Protein AF-A0A8T2WCL0-F1 (afdb_monomer_lite)

Structure (mmCIF, N/CA/C/O backbone):
data_AF-A0A8T2WCL0-F1
#
_entry.id   AF-A0A8T2WCL0-F1
#
loop_
_atom_site.group_PDB
_atom_site.id
_atom_site.type_symbol
_atom_site.label_atom_id
_atom_site.label_alt_id
_atom_site.label_comp_id
_atom_site.label_asym_id
_atom_site.label_entity_id
_atom_site.label_seq_id
_atom_site.pdbx_PDB_ins_code
_atom_site.Cartn_x
_atom_site.Cartn_y
_atom_site.Cartn_z
_atom_site.occupancy
_atom_site.B_iso_or_equiv
_atom_site.auth_seq_id
_atom_site.auth_comp_id
_atom_site.auth_asym_id
_atom_site.auth_atom_id
_atom_site.pdbx_PDB_model_num
ATOM 1 N N . MET A 1 1 ? 7.302 19.670 29.973 1.00 33.38 1 MET A N 1
ATOM 2 C CA . MET A 1 1 ? 6.422 18.703 30.661 1.00 33.38 1 MET A CA 1
ATOM 3 C C . MET A 1 1 ? 5.427 18.195 29.628 1.00 33.38 1 MET A C 1
ATOM 5 O O . MET A 1 1 ? 4.368 18.784 29.473 1.00 33.38 1 MET A O 1
ATOM 9 N N . GLY A 1 2 ? 5.835 17.220 28.811 1.00 39.19 2 GLY A N 1
ATOM 10 C CA . GLY A 1 2 ? 4.942 16.594 27.835 1.00 39.19 2 GLY A CA 1
ATOM 11 C C . GLY A 1 2 ? 4.125 15.541 28.565 1.00 39.19 2 GLY A C 1
ATOM 12 O O . GLY A 1 2 ? 4.715 14.701 29.234 1.00 39.19 2 GLY A O 1
ATOM 13 N N . SER A 1 3 ? 2.797 15.638 28.524 1.00 40.97 3 SER A N 1
ATOM 14 C CA . SER A 1 3 ? 1.954 14.546 29.009 1.00 40.97 3 SER A CA 1
ATOM 15 C C . SER A 1 3 ? 2.227 13.329 28.139 1.00 40.97 3 SER A C 1
ATOM 17 O O . SER A 1 3 ? 2.035 13.407 26.926 1.00 40.97 3 SER A O 1
ATOM 19 N N . ASP A 1 4 ? 2.662 12.230 28.753 1.00 45.94 4 ASP A N 1
ATOM 20 C CA . ASP A 1 4 ? 2.577 10.904 28.153 1.00 45.94 4 ASP A CA 1
ATOM 21 C C . ASP A 1 4 ? 1.100 10.644 27.856 1.00 45.94 4 ASP A C 1
ATOM 23 O O . ASP A 1 4 ? 0.300 10.317 28.735 1.00 45.94 4 ASP A O 1
ATOM 27 N N . GLN A 1 5 ? 0.707 10.911 26.614 1.00 52.97 5 GLN A N 1
ATOM 28 C CA . GLN A 1 5 ? -0.648 10.695 26.155 1.00 52.97 5 GLN A CA 1
ATOM 29 C C . GLN A 1 5 ? -0.823 9.181 26.046 1.00 52.97 5 GLN A C 1
ATOM 31 O O . GLN A 1 5 ? -0.322 8.549 25.116 1.00 52.97 5 GLN A O 1
ATOM 36 N N . LEU A 1 6 ? -1.465 8.598 27.061 1.00 54.88 6 LEU A N 1
ATOM 37 C CA . LEU A 1 6 ? -1.800 7.181 27.090 1.00 54.88 6 LEU A CA 1
ATOM 38 C C . LEU A 1 6 ? -2.497 6.827 25.762 1.00 54.88 6 LEU A C 1
ATOM 40 O O . LEU A 1 6 ? -3.414 7.558 25.366 1.00 54.88 6 LEU A O 1
ATOM 44 N N . PRO A 1 7 ? -2.072 5.769 25.047 1.00 62.31 7 PRO A N 1
ATOM 45 C CA . PRO A 1 7 ? -2.669 5.429 23.764 1.00 62.31 7 PRO A CA 1
ATOM 46 C C . PRO A 1 7 ? -4.174 5.228 23.943 1.00 62.31 7 PRO A C 1
ATOM 48 O O . PRO A 1 7 ? -4.612 4.443 24.784 1.00 62.31 7 PRO A O 1
ATOM 51 N N . LYS A 1 8 ? -4.967 5.970 23.165 1.00 72.88 8 LYS A N 1
ATOM 52 C CA . LYS A 1 8 ? -6.417 5.792 23.117 1.00 72.88 8 LYS A CA 1
ATOM 53 C C . LYS A 1 8 ? -6.684 4.410 22.519 1.00 72.88 8 LYS A C 1
ATOM 55 O O . LYS A 1 8 ? -6.379 4.178 21.350 1.00 72.88 8 LYS A O 1
ATOM 60 N N . ILE A 1 9 ? -7.178 3.494 23.349 1.00 76.38 9 ILE A N 1
ATOM 61 C CA . ILE A 1 9 ? -7.597 2.158 22.923 1.00 76.38 9 ILE A CA 1
ATOM 62 C C . ILE A 1 9 ? -9.074 2.237 22.584 1.00 76.38 9 ILE A C 1
ATOM 64 O O . ILE A 1 9 ? -9.901 2.557 23.437 1.00 76.38 9 ILE A O 1
ATOM 68 N N . SER A 1 10 ? -9.371 1.939 21.332 1.00 83.38 10 SER A N 1
ATOM 69 C CA . SER A 1 10 ? -10.708 1.979 20.766 1.00 83.38 10 SER A CA 1
ATOM 70 C C . SER A 1 10 ? -11.232 0.559 20.586 1.00 83.38 10 SER A C 1
ATOM 72 O O . SER A 1 10 ? -10.470 -0.344 20.229 1.00 83.38 10 SER A O 1
ATOM 74 N N . ARG A 1 11 ? -12.525 0.350 20.852 1.00 84.56 11 ARG A N 1
ATOM 75 C CA . ARG A 1 11 ? -13.191 -0.958 20.745 1.00 84.56 11 ARG A CA 1
ATOM 76 C C . ARG A 1 11 ? -14.152 -0.947 19.565 1.00 84.56 11 ARG A C 1
ATOM 78 O O . ARG A 1 11 ? -14.918 -0.002 19.406 1.00 84.56 11 ARG A O 1
ATOM 85 N N . PHE A 1 12 ? -14.166 -2.024 18.792 1.00 85.38 12 PHE A N 1
ATOM 86 C CA . PHE A 1 12 ? -15.141 -2.239 17.729 1.00 85.38 12 PHE A CA 1
ATOM 87 C C . PHE A 1 12 ? -15.701 -3.659 17.780 1.00 85.38 12 PHE A C 1
ATOM 89 O O . PHE A 1 12 ? -15.068 -4.565 18.312 1.00 85.38 12 PHE A O 1
ATOM 96 N N . SER A 1 13 ? -16.893 -3.848 17.222 1.00 85.19 13 SER A N 1
ATOM 97 C CA . SER A 1 13 ? -17.513 -5.166 17.077 1.00 85.19 13 SER A CA 1
ATOM 98 C C . SER A 1 13 ? -17.529 -5.564 15.608 1.00 85.19 13 SER A C 1
ATOM 100 O O . SER A 1 13 ? -17.719 -4.716 14.733 1.00 85.19 13 SER A O 1
ATOM 102 N N . CYS A 1 14 ? -17.324 -6.847 15.340 1.00 80.31 14 CYS A N 1
ATOM 103 C CA . CYS A 1 14 ? -17.384 -7.413 14.004 1.00 80.31 14 CYS A CA 1
ATOM 104 C C . CYS A 1 14 ? -18.281 -8.650 14.031 1.00 80.31 14 CYS A C 1
ATOM 106 O O . CYS A 1 14 ? -18.093 -9.531 14.867 1.00 80.31 14 CYS A O 1
ATOM 108 N N . ASP A 1 15 ? -19.242 -8.723 13.115 1.00 86.12 15 ASP A N 1
ATOM 109 C CA . ASP A 1 15 ? -20.098 -9.897 12.977 1.00 86.12 15 ASP A CA 1
ATOM 110 C C . ASP A 1 15 ? -19.493 -10.860 11.957 1.00 86.12 15 ASP A C 1
ATOM 112 O O . ASP A 1 15 ? -19.449 -10.583 10.755 1.00 86.12 15 ASP A O 1
ATOM 116 N N . TYR A 1 16 ? -19.044 -12.017 12.436 1.00 80.00 16 TYR A N 1
ATOM 117 C CA . TYR A 1 16 ? -18.516 -13.090 11.608 1.00 80.00 16 TYR A CA 1
ATOM 118 C C . TYR A 1 16 ? -19.411 -14.323 11.730 1.00 80.00 16 TYR A C 1
ATOM 120 O O . TYR A 1 16 ? -19.498 -14.961 12.775 1.00 80.00 16 TYR A O 1
ATOM 128 N N . HIS A 1 17 ? -20.125 -14.648 10.648 1.00 85.12 17 HIS A N 1
ATOM 129 C CA . HIS A 1 17 ? -21.023 -15.812 10.571 1.00 85.12 17 HIS A CA 1
ATOM 130 C C . HIS A 1 17 ? -22.066 -15.885 11.711 1.00 85.12 17 HIS A C 1
ATOM 132 O O . HIS A 1 17 ? -22.397 -16.964 12.196 1.00 85.12 17 HIS A O 1
ATOM 138 N N . GLY A 1 18 ? -22.604 -14.735 12.131 1.00 85.38 18 GLY A N 1
ATOM 139 C CA . GLY A 1 18 ? -23.605 -14.657 13.204 1.00 85.38 18 GLY A CA 1
ATOM 140 C C . GLY A 1 18 ? -23.025 -14.697 14.621 1.00 85.38 18 GLY A C 1
ATOM 141 O O . GLY A 1 18 ? -23.792 -14.691 15.581 1.00 85.38 18 GLY A O 1
ATOM 142 N N . VAL A 1 19 ? -21.697 -14.716 14.759 1.00 87.00 19 VAL A N 1
ATOM 143 C CA . VAL A 1 19 ? -20.991 -14.505 16.024 1.00 87.00 19 VAL A CA 1
ATOM 144 C C . VAL A 1 19 ? -20.436 -13.085 16.031 1.00 87.00 19 VAL A C 1
ATOM 146 O O . VAL A 1 19 ? -19.682 -12.709 15.134 1.00 87.00 19 VAL A O 1
ATOM 149 N N . THR A 1 20 ? -20.814 -12.298 17.035 1.00 86.94 20 THR A N 1
ATOM 150 C CA . THR A 1 20 ? -20.239 -10.969 17.259 1.00 86.94 20 THR A CA 1
ATOM 151 C C . THR A 1 20 ? -18.944 -11.121 18.049 1.00 86.94 20 THR A C 1
ATOM 153 O O . THR A 1 20 ? -18.966 -11.541 19.206 1.00 86.94 20 THR A O 1
ATOM 156 N N . GLU A 1 21 ? -17.819 -10.770 17.434 1.00 84.31 21 GLU A N 1
ATOM 157 C CA . GLU A 1 21 ? -16.516 -10.696 18.092 1.00 84.31 21 GLU A CA 1
ATOM 158 C C . GLU A 1 21 ? -16.152 -9.240 18.402 1.00 84.31 21 GLU A C 1
ATOM 160 O O . GLU A 1 21 ? -16.503 -8.318 17.660 1.00 84.31 21 GLU A O 1
ATOM 165 N N . GLU A 1 22 ? -15.443 -9.021 19.511 1.00 83.81 22 GLU A N 1
ATOM 166 C CA . GLU A 1 22 ? -14.905 -7.708 19.868 1.00 83.81 22 GLU A CA 1
ATOM 167 C C . GLU A 1 22 ? -13.434 -7.604 19.454 1.00 83.81 22 GLU A C 1
ATOM 169 O O . GLU A 1 22 ? -12.620 -8.478 19.748 1.00 83.81 22 GLU A O 1
ATOM 174 N N . GLY A 1 23 ? -13.091 -6.505 18.790 1.00 83.12 23 GLY A N 1
ATOM 175 C CA . GLY A 1 23 ? -11.731 -6.140 18.426 1.00 83.12 23 GLY A CA 1
ATOM 176 C C . GLY A 1 23 ? -11.315 -4.822 19.069 1.00 83.12 23 GLY A C 1
ATOM 177 O O . GLY A 1 23 ? -12.142 -3.977 19.424 1.00 83.12 23 GLY A O 1
ATOM 178 N N . PHE A 1 24 ? -10.004 -4.627 19.184 1.00 85.12 24 PHE A N 1
ATOM 179 C CA . PHE A 1 24 ? -9.411 -3.409 19.729 1.00 85.12 24 PHE A CA 1
ATOM 180 C C . PHE A 1 24 ? -8.379 -2.846 18.759 1.00 85.12 24 PHE A C 1
ATOM 182 O O . PHE A 1 24 ? -7.655 -3.600 18.107 1.00 85.12 24 PHE A O 1
ATOM 189 N N . PHE A 1 25 ? -8.283 -1.521 18.676 1.00 82.81 25 PHE A N 1
ATOM 190 C CA . PHE A 1 25 ? -7.248 -0.861 17.888 1.00 82.81 25 PHE A CA 1
ATOM 191 C C . PHE A 1 25 ? -6.658 0.348 18.611 1.00 82.81 25 PHE A C 1
ATOM 193 O O . PHE A 1 25 ? -7.256 0.931 19.516 1.00 82.81 25 PHE A O 1
ATOM 200 N N . SER A 1 26 ? -5.455 0.720 18.185 1.00 81.75 26 SER A N 1
ATOM 201 C CA . SER A 1 26 ? -4.800 1.969 18.555 1.00 81.75 26 SER A CA 1
ATOM 202 C C . SER A 1 26 ? -4.085 2.533 17.331 1.00 81.75 26 SER A C 1
ATOM 204 O O . SER A 1 26 ? -3.627 1.785 16.46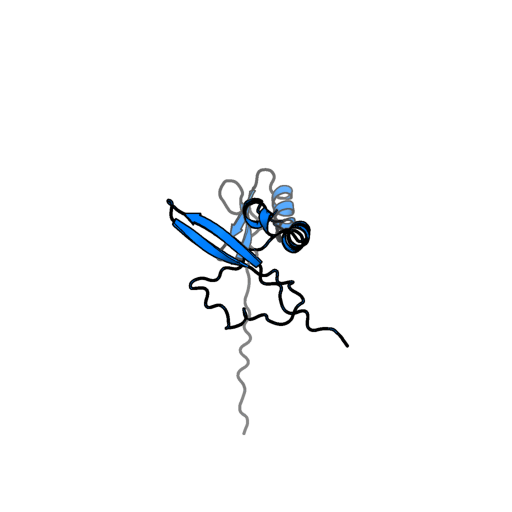2 1.00 81.75 26 SER A O 1
ATOM 206 N N . ILE A 1 27 ? -4.019 3.859 17.239 1.00 79.62 27 ILE A N 1
ATOM 207 C CA . ILE A 1 27 ? -3.330 4.549 16.149 1.00 79.62 27 ILE A CA 1
ATOM 208 C C . ILE A 1 27 ? -1.914 4.865 16.617 1.00 79.62 27 ILE A C 1
ATOM 210 O O . ILE A 1 27 ? -1.721 5.566 17.609 1.00 79.62 27 ILE A O 1
ATOM 214 N N . VAL A 1 28 ? -0.925 4.348 15.890 1.00 74.38 28 VAL A N 1
ATOM 215 C CA . VAL A 1 28 ? 0.496 4.542 16.188 1.00 74.38 28 VAL A CA 1
ATOM 216 C C . VAL A 1 28 ? 1.131 5.383 15.088 1.00 74.38 28 VAL A C 1
ATOM 218 O O . VAL A 1 28 ? 1.103 5.003 13.918 1.00 74.38 28 VAL A O 1
ATOM 221 N N . TYR A 1 29 ? 1.741 6.508 15.462 1.00 68.38 29 TYR A N 1
ATOM 222 C CA . TYR A 1 29 ? 2.496 7.346 14.533 1.00 68.38 29 TYR A CA 1
ATOM 223 C C . TYR A 1 29 ? 3.971 6.909 14.488 1.00 68.38 29 TYR A C 1
ATOM 225 O O . TYR A 1 29 ? 4.562 6.662 15.540 1.00 68.38 29 TYR A O 1
ATOM 233 N N . PRO A 1 30 ? 4.599 6.850 13.298 1.00 59.91 30 PRO A N 1
ATOM 234 C CA . PRO A 1 30 ? 5.942 6.287 13.101 1.00 59.91 30 PRO A CA 1
ATOM 235 C C . PRO A 1 30 ? 7.070 7.039 13.828 1.00 59.91 30 PRO A C 1
ATOM 237 O O . PRO A 1 30 ? 8.180 6.527 13.922 1.00 59.91 30 PRO A O 1
ATOM 240 N N . TYR A 1 31 ? 6.794 8.234 14.354 1.00 57.59 31 TYR A N 1
ATOM 241 C CA . TYR A 1 31 ? 7.752 9.043 15.112 1.00 57.59 31 TYR A CA 1
ATOM 242 C C . TYR A 1 31 ? 7.670 8.838 16.634 1.00 57.59 31 TYR A C 1
ATOM 244 O O . TYR A 1 31 ? 8.439 9.453 17.369 1.00 57.59 31 TYR A O 1
ATOM 252 N N . GLY A 1 32 ? 6.752 7.995 17.118 1.00 51.62 32 GLY A N 1
ATOM 253 C CA . GLY A 1 32 ? 6.614 7.674 18.535 1.00 51.62 32 GLY A CA 1
ATOM 254 C C . GLY A 1 32 ? 7.391 6.412 18.917 1.00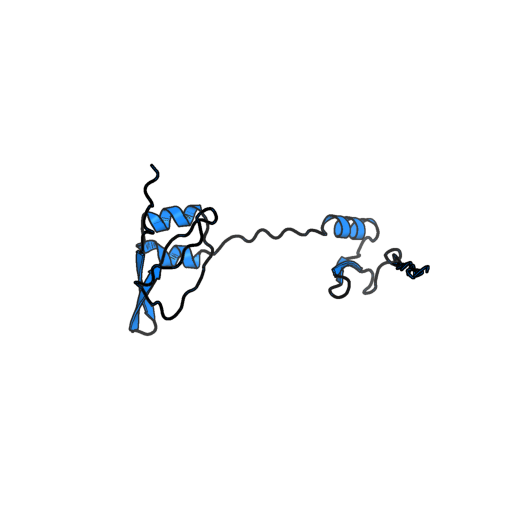 51.62 32 GLY A C 1
ATOM 255 O O . GLY A 1 32 ? 7.382 5.410 18.202 1.00 51.62 32 GLY A O 1
ATOM 256 N N . THR A 1 33 ? 8.089 6.489 20.048 1.00 45.38 33 THR A N 1
ATOM 257 C CA . THR A 1 33 ? 8.880 5.417 20.666 1.00 45.38 33 THR A CA 1
ATOM 258 C C . THR A 1 33 ? 8.113 4.099 20.738 1.00 45.38 33 THR A C 1
ATOM 260 O O . THR A 1 33 ? 6.934 4.102 21.071 1.00 45.38 33 THR A O 1
ATOM 263 N N . GLY A 1 34 ? 8.803 2.988 20.451 1.00 46.50 34 GLY A N 1
ATOM 264 C CA . GLY A 1 34 ? 8.254 1.635 20.333 1.00 46.50 34 GLY A CA 1
ATOM 265 C C . GLY A 1 34 ? 7.085 1.339 21.270 1.00 46.50 34 GLY A C 1
ATOM 266 O O . GLY A 1 34 ? 7.258 1.189 22.476 1.00 46.50 34 GLY A O 1
ATOM 267 N N . TYR A 1 35 ? 5.895 1.232 20.689 1.00 52.84 35 TYR A N 1
ATOM 268 C CA . TYR A 1 35 ? 4.694 0.897 21.433 1.00 52.84 35 TYR A CA 1
ATOM 269 C C . TYR A 1 35 ? 4.533 -0.619 21.479 1.00 52.84 35 TYR A C 1
ATOM 271 O O . TYR A 1 35 ? 4.364 -1.282 20.452 1.00 52.84 35 TYR A O 1
ATOM 279 N N . SER A 1 36 ? 4.581 -1.156 22.694 1.00 49.09 36 SER A N 1
ATOM 280 C CA . SER A 1 36 ? 3.897 -2.399 23.025 1.00 49.09 36 SER A CA 1
ATOM 281 C C . SER A 1 36 ? 2.429 -2.047 23.241 1.00 49.09 36 SER A C 1
ATOM 283 O O . SER A 1 36 ? 2.142 -1.066 23.933 1.00 49.09 36 SER A O 1
ATOM 285 N N . PHE A 1 37 ? 1.498 -2.831 22.688 1.00 52.75 37 PHE A N 1
ATOM 286 C CA . PHE A 1 37 ? 0.142 -2.841 23.241 1.00 52.75 37 PHE A CA 1
ATOM 287 C C . PHE A 1 37 ? 0.290 -3.047 24.755 1.00 52.75 37 PHE A C 1
ATOM 289 O O . PHE A 1 37 ? 1.122 -3.871 25.160 1.00 52.75 37 PHE A O 1
ATOM 296 N N . PRO A 1 38 ? -0.398 -2.265 25.603 1.00 51.78 38 PRO A N 1
ATOM 297 C CA . PRO A 1 38 ? -0.285 -2.484 27.029 1.00 51.78 38 PRO A CA 1
ATOM 298 C C . PRO A 1 38 ? -0.722 -3.926 27.305 1.00 51.78 38 PRO A C 1
ATOM 300 O O . PRO A 1 38 ? -1.773 -4.355 26.830 1.00 51.78 38 PRO A O 1
ATOM 303 N N . ASN A 1 39 ? 0.097 -4.673 28.053 1.00 51.84 39 ASN A N 1
ATOM 304 C CA . ASN A 1 39 ? -0.131 -6.084 28.408 1.00 51.84 39 ASN A CA 1
ATOM 305 C C . ASN A 1 39 ? -1.467 -6.333 29.144 1.00 51.84 39 ASN A C 1
ATOM 307 O O . ASN A 1 39 ? -1.751 -7.451 29.551 1.00 51.84 39 ASN A O 1
ATOM 311 N N . THR A 1 40 ? -2.278 -5.298 29.362 1.00 52.25 40 THR A N 1
ATOM 312 C CA . THR A 1 40 ? -3.642 -5.380 29.878 1.00 52.25 40 THR A CA 1
ATOM 313 C C . THR A 1 40 ? -4.645 -5.968 28.885 1.00 52.25 40 THR A C 1
ATOM 315 O O . THR A 1 40 ? -5.704 -6.398 29.329 1.00 52.25 40 THR A O 1
ATOM 318 N N . PHE A 1 41 ? -4.337 -6.020 27.583 1.00 59.12 41 PHE A N 1
ATOM 319 C CA . PHE A 1 41 ? -5.191 -6.659 26.576 1.00 59.12 41 PHE A CA 1
ATOM 320 C C . PHE A 1 41 ? -4.414 -7.749 25.834 1.00 59.12 41 PHE A C 1
ATOM 322 O O . PHE A 1 41 ? -3.601 -7.464 24.954 1.00 59.12 41 PHE A O 1
ATOM 329 N N . GLU A 1 42 ? -4.662 -9.010 26.187 1.00 64.38 42 GLU A N 1
ATOM 330 C CA . GLU A 1 42 ? -4.154 -10.159 25.437 1.00 64.38 42 GLU A CA 1
ATOM 331 C C . GLU A 1 42 ? -5.030 -10.391 24.198 1.00 64.38 42 GLU A C 1
ATOM 333 O O . GLU A 1 42 ? -5.992 -11.156 24.216 1.00 64.38 42 GLU A O 1
ATOM 338 N N . CYS A 1 43 ? -4.714 -9.706 23.097 1.00 70.06 43 CYS A N 1
ATOM 339 C CA . CYS A 1 43 ? -5.285 -10.057 21.800 1.00 70.06 43 CYS A CA 1
ATOM 340 C C . CYS A 1 43 ? -4.667 -11.379 21.323 1.00 70.06 43 CYS A C 1
ATOM 342 O O . CYS A 1 43 ? -3.449 -11.466 21.156 1.00 70.06 43 CYS A O 1
ATOM 344 N N . GLN A 1 44 ? -5.496 -12.385 21.023 1.00 76.25 44 GLN A N 1
ATOM 345 C CA . GLN A 1 44 ? -5.030 -13.665 20.465 1.00 76.25 44 GLN A CA 1
ATOM 346 C C . GLN A 1 44 ? -4.272 -13.477 19.138 1.00 76.25 44 GLN A C 1
ATOM 348 O O . GLN A 1 44 ? -3.394 -14.264 18.790 1.00 76.25 44 GLN A O 1
ATOM 353 N N . THR A 1 45 ? -4.615 -12.441 18.371 1.00 77.19 45 THR A N 1
ATOM 354 C CA . THR A 1 45 ? -3.961 -12.086 17.110 1.00 77.19 45 THR A CA 1
ATOM 355 C C . THR A 1 45 ? -3.796 -10.577 17.026 1.00 77.19 45 THR A C 1
ATOM 357 O O . THR A 1 45 ? -4.727 -9.824 17.294 1.00 77.19 45 THR A O 1
ATOM 360 N N . THR A 1 46 ? -2.601 -10.139 16.630 1.00 77.00 46 THR A N 1
ATOM 361 C CA . THR A 1 46 ? -2.279 -8.727 16.411 1.00 77.00 46 THR A CA 1
ATOM 362 C C . THR A 1 46 ? -1.797 -8.544 14.979 1.00 77.00 46 THR A C 1
ATOM 364 O O . THR A 1 46 ? -0.881 -9.237 14.539 1.00 77.00 46 THR A O 1
ATOM 367 N N . ILE A 1 47 ? -2.383 -7.585 14.265 1.00 80.75 47 ILE A N 1
ATOM 368 C CA . ILE A 1 47 ? -1.960 -7.187 12.918 1.00 80.75 47 ILE A CA 1
ATOM 369 C C . ILE A 1 47 ? -1.637 -5.693 12.888 1.00 80.75 47 ILE A C 1
ATOM 371 O O . ILE A 1 47 ? -2.142 -4.919 13.700 1.00 80.75 47 ILE A O 1
ATOM 375 N N . ARG A 1 48 ? -0.791 -5.273 11.944 1.00 80.69 48 ARG A N 1
ATOM 376 C CA . ARG A 1 48 ? -0.501 -3.858 11.680 1.00 80.69 48 ARG A CA 1
ATOM 377 C C . ARG A 1 48 ? -1.013 -3.507 10.294 1.00 80.69 48 ARG A C 1
ATOM 379 O O . ARG A 1 48 ? -0.550 -4.086 9.316 1.00 80.69 48 ARG A O 1
ATOM 386 N N . VAL A 1 49 ? -1.950 -2.567 10.229 1.00 83.25 49 VAL A N 1
ATOM 387 C CA . VAL A 1 49 ? -2.558 -2.120 8.973 1.00 83.25 49 VAL A CA 1
ATOM 388 C C . VAL A 1 49 ? -2.143 -0.672 8.714 1.00 83.25 49 VAL A C 1
ATOM 390 O O . VAL A 1 49 ? -2.464 0.196 9.527 1.00 83.25 49 VAL A O 1
ATOM 393 N N . PRO A 1 50 ? -1.406 -0.387 7.629 1.00 82.62 50 PRO A N 1
ATOM 394 C CA . PRO A 1 50 ? -1.138 0.986 7.227 1.00 82.62 50 PRO A CA 1
ATOM 395 C C . PRO A 1 50 ? -2.428 1.644 6.725 1.00 82.62 50 PRO A C 1
ATOM 397 O O . PRO A 1 50 ? -3.162 1.061 5.930 1.00 82.62 50 PRO A O 1
ATOM 400 N N . ILE A 1 51 ? -2.686 2.867 7.188 1.00 84.69 51 ILE A N 1
ATOM 401 C CA . ILE A 1 51 ? -3.837 3.685 6.789 1.00 84.69 51 ILE A CA 1
ATOM 402 C C . ILE A 1 51 ? -3.362 5.079 6.357 1.00 84.69 51 ILE A C 1
ATOM 404 O O . ILE A 1 51 ? -2.331 5.548 6.857 1.00 84.69 51 ILE A O 1
ATOM 408 N N . PRO A 1 52 ? -4.090 5.775 5.465 1.00 83.75 52 PRO A N 1
ATOM 409 C CA . PRO A 1 52 ? -3.794 7.166 5.137 1.00 83.75 52 PRO A CA 1
ATOM 410 C C . PRO A 1 52 ? -3.818 8.062 6.384 1.00 83.75 52 PRO A C 1
ATOM 412 O O . PRO A 1 52 ? -4.689 7.929 7.245 1.00 83.75 52 PRO A O 1
ATOM 415 N N . SER A 1 53 ? -2.898 9.027 6.472 1.00 80.44 53 SER A N 1
ATOM 416 C CA . SER A 1 53 ? -2.801 9.940 7.626 1.00 80.44 53 SER A CA 1
ATOM 417 C C . SER A 1 53 ? -4.073 10.766 7.846 1.00 80.44 53 SER A C 1
ATOM 419 O O . SER A 1 53 ? -4.468 11.013 8.983 1.00 80.44 53 SER A O 1
ATOM 421 N N . THR A 1 54 ? -4.760 11.143 6.767 1.00 83.06 54 THR A N 1
ATOM 422 C CA . THR A 1 54 ? -6.050 11.848 6.808 1.00 83.06 54 THR A CA 1
ATOM 423 C C . THR A 1 54 ? -7.148 11.009 7.459 1.00 83.06 54 THR A C 1
ATOM 425 O O . THR A 1 54 ? -7.974 11.538 8.202 1.00 83.06 54 THR A O 1
ATOM 428 N N . ARG A 1 55 ? -7.136 9.691 7.232 1.00 86.69 55 ARG A N 1
ATOM 429 C CA . ARG A 1 55 ? -8.079 8.748 7.839 1.00 86.69 55 ARG A CA 1
ATOM 430 C C . ARG A 1 55 ? -7.726 8.402 9.272 1.00 86.69 55 ARG A C 1
ATOM 432 O O . ARG A 1 55 ? -8.636 8.189 10.064 1.00 86.69 55 ARG A O 1
ATOM 439 N N . ALA A 1 56 ? -6.443 8.417 9.631 1.00 84.75 56 ALA A N 1
ATOM 440 C CA . ALA A 1 56 ? -6.025 8.258 11.020 1.00 84.75 56 ALA A CA 1
ATOM 441 C C . ALA A 1 56 ? -6.690 9.311 11.925 1.00 84.75 56 ALA A C 1
ATOM 443 O O . ALA A 1 56 ? -7.231 8.963 12.970 1.00 84.75 56 ALA A O 1
ATOM 444 N N . GLN A 1 57 ? -6.747 10.576 11.493 1.00 83.94 57 GLN A N 1
ATOM 445 C CA . GLN A 1 57 ? -7.433 11.620 12.260 1.00 83.94 57 GLN A CA 1
ATOM 446 C C . GLN A 1 57 ? -8.944 11.359 12.371 1.00 83.94 57 GLN A C 1
ATOM 448 O O . GLN A 1 57 ? -9.499 11.409 13.463 1.00 83.94 57 GLN A O 1
ATOM 453 N N . GLN A 1 58 ? -9.602 11.002 11.264 1.00 87.25 58 GLN A N 1
ATOM 454 C CA . GLN A 1 58 ? -11.034 10.677 11.274 1.00 87.25 58 GLN A CA 1
ATOM 455 C C . GLN A 1 58 ? -11.360 9.494 12.190 1.00 87.25 58 GLN A C 1
ATOM 457 O O . GLN A 1 58 ? -12.357 9.528 12.901 1.00 87.25 58 GLN A O 1
ATOM 462 N N . LEU A 1 59 ? -10.510 8.466 12.186 1.00 87.56 59 LEU A N 1
ATOM 463 C CA . LEU A 1 59 ? -10.658 7.285 13.028 1.00 87.56 59 LEU A CA 1
ATOM 464 C C . LEU A 1 59 ? -10.412 7.602 14.511 1.00 87.56 59 LEU A C 1
ATOM 466 O O . LEU A 1 59 ? -11.052 7.019 15.383 1.00 87.56 59 LEU A O 1
ATOM 470 N N . PHE A 1 60 ? -9.504 8.538 14.803 1.00 83.88 60 PHE A N 1
ATOM 471 C CA . PHE A 1 60 ? -9.272 9.032 16.159 1.00 83.88 60 PHE A CA 1
ATOM 472 C C . PHE A 1 60 ? -10.499 9.772 16.713 1.00 83.88 60 PHE A C 1
ATOM 474 O O . PHE A 1 60 ? -10.859 9.575 17.881 1.00 83.88 60 PHE A O 1
ATOM 481 N N . ASP A 1 61 ? -11.142 10.585 15.870 1.00 86.75 61 ASP A N 1
ATOM 482 C CA . ASP A 1 61 ? -12.306 11.402 16.220 1.00 86.75 61 ASP A CA 1
ATOM 483 C C . ASP A 1 61 ? -13.606 10.576 16.268 1.00 86.75 61 ASP A C 1
ATOM 485 O O . ASP A 1 61 ? -14.444 10.793 17.144 1.00 86.75 61 ASP A O 1
ATOM 489 N N . ASN A 1 62 ? -13.767 9.603 15.364 1.00 88.31 62 ASN A N 1
ATOM 490 C CA . ASN A 1 62 ? -14.932 8.727 15.286 1.00 88.31 62 ASN A CA 1
ATOM 491 C C . ASN A 1 62 ? -14.538 7.261 15.033 1.00 88.31 62 ASN A C 1
ATOM 493 O O . ASN A 1 62 ? -14.214 6.854 13.923 1.00 88.31 62 ASN A O 1
ATOM 497 N N . GLU A 1 63 ? -14.665 6.426 16.057 1.00 86.06 63 GLU A N 1
ATOM 498 C CA . GLU A 1 63 ? -14.304 5.005 15.985 1.00 86.06 63 GLU A CA 1
ATOM 499 C C . GLU A 1 63 ? -15.276 4.179 15.127 1.00 86.06 63 GLU A C 1
ATOM 501 O O . GLU A 1 63 ? -14.919 3.100 14.654 1.00 86.06 63 GLU A O 1
ATOM 506 N N . SER A 1 64 ? -16.488 4.687 14.860 1.00 86.69 64 SER A N 1
ATOM 507 C CA . SER A 1 64 ? -17.497 3.966 14.075 1.00 86.69 64 SER A CA 1
ATOM 508 C C . SER A 1 64 ? -17.090 3.766 12.613 1.00 86.69 64 SER A C 1
ATOM 510 O O . SER A 1 64 ? -17.637 2.891 11.947 1.00 86.69 64 SER A O 1
ATOM 512 N N . VAL A 1 65 ? -16.138 4.559 12.103 1.00 88.88 65 VAL A N 1
ATOM 513 C CA . VAL A 1 65 ? -15.664 4.464 10.712 1.00 88.88 65 VAL A CA 1
ATOM 514 C C . VAL A 1 65 ? -14.533 3.450 10.525 1.00 88.88 65 VAL A C 1
ATOM 516 O O . VAL A 1 65 ? -13.996 3.338 9.426 1.00 88.88 65 VAL A O 1
ATOM 519 N N . VAL A 1 66 ? -14.172 2.672 11.556 1.00 88.44 66 VAL A N 1
ATOM 520 C CA . VAL A 1 66 ? -13.083 1.677 11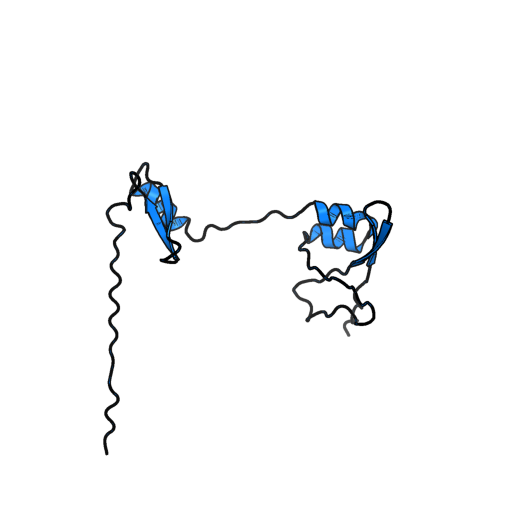.483 1.00 88.44 66 VAL A CA 1
ATOM 521 C C . VAL A 1 66 ? -13.224 0.736 10.285 1.00 88.44 66 VAL A C 1
ATOM 523 O O . VAL A 1 66 ? -12.263 0.517 9.553 1.00 88.44 66 VAL A O 1
ATOM 526 N N . GLY A 1 67 ? -14.436 0.241 10.019 1.00 85.25 67 GLY A N 1
ATOM 527 C CA . GLY A 1 67 ? -14.692 -0.658 8.896 1.00 85.25 67 GLY A CA 1
ATOM 528 C C . GLY A 1 67 ? -14.527 0.009 7.529 1.00 85.25 67 GLY A C 1
ATOM 529 O O . GLY A 1 67 ? -14.144 -0.662 6.576 1.00 85.25 67 GLY A O 1
ATOM 530 N N . GLU A 1 68 ? -14.796 1.311 7.421 1.00 87.62 68 GLU A N 1
ATOM 531 C CA . GLU A 1 68 ? -14.611 2.079 6.185 1.00 87.62 68 GLU A CA 1
ATOM 532 C C . GLU A 1 68 ? -13.128 2.364 5.944 1.00 87.62 68 GLU A C 1
ATOM 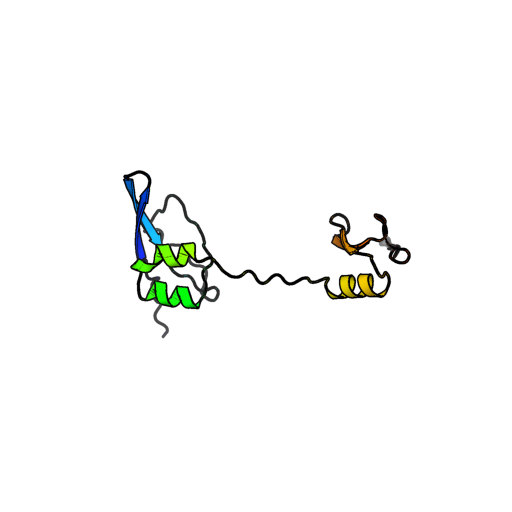534 O O . GLU A 1 68 ? -12.614 2.077 4.865 1.00 87.62 68 GLU A O 1
ATOM 539 N N . VAL A 1 69 ? -12.427 2.839 6.978 1.00 88.69 69 VAL A N 1
ATOM 540 C CA . VAL A 1 69 ? -10.994 3.165 6.924 1.00 88.69 69 VAL A CA 1
ATOM 541 C C . VAL A 1 69 ? -10.157 1.937 6.569 1.00 88.69 69 VAL A C 1
ATOM 543 O O . VAL A 1 69 ? -9.238 2.031 5.759 1.00 88.69 69 VAL A O 1
ATOM 546 N N . LEU A 1 70 ? -10.486 0.767 7.125 1.00 85.81 70 LEU A N 1
ATOM 547 C CA . LEU A 1 70 ? -9.773 -0.475 6.811 1.00 85.81 70 LEU A CA 1
ATOM 548 C C . LEU A 1 70 ? -10.040 -0.986 5.385 1.00 85.81 70 LEU A C 1
ATOM 550 O O . LEU A 1 70 ? -9.217 -1.724 4.847 1.00 85.81 70 LEU A O 1
ATOM 554 N N . LYS A 1 71 ? -11.169 -0.617 4.765 1.00 85.44 71 LYS A N 1
ATOM 555 C CA . LYS A 1 71 ? -11.547 -1.062 3.409 1.00 85.44 71 LYS A CA 1
ATOM 556 C C . LYS A 1 71 ? -11.057 -0.142 2.298 1.00 85.44 71 LYS A C 1
ATOM 558 O O . LYS A 1 71 ? -10.972 -0.583 1.158 1.00 85.44 71 LYS A O 1
ATOM 563 N N . GLU A 1 72 ? -10.767 1.114 2.606 1.00 84.19 72 GLU A N 1
ATOM 564 C CA . GLU A 1 72 ? -10.372 2.118 1.614 1.00 84.19 72 GLU A CA 1
ATOM 565 C C . GLU A 1 72 ? -9.034 1.803 0.935 1.00 84.19 72 GLU A C 1
ATOM 567 O O . GLU A 1 72 ? -8.818 2.188 -0.212 1.00 84.19 72 GLU A O 1
ATOM 572 N N . GLY A 1 73 ? -8.155 1.059 1.614 1.00 73.38 73 GLY A N 1
ATOM 573 C CA . GLY A 1 73 ? -6.808 0.791 1.124 1.00 73.38 73 GLY A CA 1
ATOM 574 C C . GLY A 1 73 ? -5.946 2.057 1.107 1.00 73.38 73 GLY A C 1
ATOM 575 O O . GLY A 1 73 ? -6.236 3.050 1.774 1.00 73.38 73 GLY A O 1
ATOM 576 N N . PHE A 1 74 ? -4.834 2.010 0.380 1.00 75.19 74 PHE A N 1
ATOM 577 C CA . PHE A 1 74 ? -3.949 3.157 0.200 1.00 75.19 74 PHE A CA 1
ATOM 578 C C . PHE A 1 74 ? -3.318 3.117 -1.187 1.00 75.19 74 PHE A C 1
ATOM 580 O O . PHE A 1 74 ? -2.999 2.043 -1.704 1.00 75.19 74 PHE A O 1
ATOM 587 N N . ASP A 1 75 ? -3.108 4.296 -1.769 1.00 73.12 75 ASP A N 1
ATOM 588 C CA . ASP A 1 75 ? -2.379 4.416 -3.023 1.00 73.12 75 ASP A CA 1
ATOM 589 C C . ASP A 1 75 ? -0.915 4.039 -2.802 1.00 73.12 75 ASP A C 1
ATOM 591 O O . ASP A 1 75 ? -0.203 4.628 -1.981 1.00 73.12 75 ASP A O 1
ATOM 595 N N . VAL A 1 76 ? -0.453 3.044 -3.554 1.00 68.00 76 VAL A N 1
ATOM 596 C CA . VAL A 1 76 ? 0.948 2.638 -3.542 1.00 68.00 76 VAL A CA 1
ATOM 597 C C . VAL A 1 76 ? 1.679 3.423 -4.622 1.00 68.00 76 VAL A C 1
ATOM 599 O O . VAL A 1 76 ? 1.441 3.244 -5.815 1.00 68.00 76 VAL A O 1
ATOM 602 N N . SER A 1 77 ? 2.592 4.298 -4.205 1.00 74.25 77 SER A N 1
ATOM 603 C CA . SER A 1 77 ? 3.511 4.953 -5.134 1.00 74.25 77 SER A CA 1
ATOM 604 C C . SER A 1 77 ? 4.685 4.022 -5.422 1.00 74.25 77 SER A C 1
ATOM 606 O O . SER A 1 77 ? 5.564 3.827 -4.580 1.00 74.25 77 SER A O 1
ATOM 608 N N . TYR A 1 78 ? 4.690 3.426 -6.612 1.00 73.25 78 TYR A N 1
ATOM 609 C CA . TYR A 1 78 ? 5.820 2.643 -7.099 1.00 73.25 78 TYR A CA 1
ATOM 610 C C . TYR A 1 78 ? 6.799 3.564 -7.820 1.00 73.25 78 TYR A C 1
ATOM 612 O O . TYR A 1 78 ? 6.473 4.157 -8.849 1.00 73.25 78 TYR A O 1
ATOM 620 N N . SER A 1 79 ? 8.023 3.665 -7.311 1.00 81.12 79 SER A N 1
ATOM 621 C CA . SER A 1 79 ? 9.123 4.257 -8.064 1.00 81.12 79 SER A CA 1
ATOM 622 C C . SER A 1 79 ? 9.846 3.160 -8.846 1.00 81.12 79 SER A C 1
ATOM 624 O O . SER A 1 79 ? 10.150 2.094 -8.312 1.00 81.12 79 SER A O 1
ATOM 626 N N . ASN A 1 80 ? 10.118 3.405 -10.130 1.00 81.69 80 ASN A N 1
ATOM 627 C CA . ASN A 1 80 ? 11.025 2.561 -10.902 1.00 81.69 80 ASN A CA 1
ATOM 628 C C . ASN A 1 80 ? 12.443 3.156 -10.811 1.00 81.69 80 ASN A C 1
ATOM 630 O O . ASN A 1 80 ? 12.732 4.123 -11.532 1.00 81.69 80 ASN A O 1
ATOM 634 N N . PRO A 1 81 ? 13.337 2.596 -9.970 1.00 87.19 81 PRO A N 1
ATOM 635 C CA . PRO A 1 81 ? 14.702 3.103 -9.830 1.00 87.19 81 PRO A CA 1
ATOM 636 C C . PRO A 1 81 ? 15.525 2.957 -11.120 1.00 87.19 81 PRO A C 1
ATOM 638 O O . PRO A 1 81 ? 16.545 3.621 -11.270 1.00 87.19 81 PRO A O 1
ATOM 641 N N . TYR A 1 82 ? 15.069 2.145 -12.078 1.00 89.06 82 TYR A N 1
ATOM 642 C CA . TYR A 1 82 ? 15.740 1.876 -13.352 1.00 89.06 82 TYR A CA 1
ATOM 643 C C . TYR A 1 82 ? 15.086 2.582 -14.546 1.00 89.06 82 TYR A C 1
ATOM 645 O O . TYR A 1 82 ? 15.381 2.268 -15.700 1.00 89.06 82 TYR A O 1
ATOM 653 N N . SER A 1 83 ? 14.204 3.554 -14.293 1.00 89.81 83 SER A N 1
ATOM 654 C CA . SER A 1 83 ? 13.514 4.329 -15.337 1.00 89.81 83 SER A CA 1
ATOM 655 C C . SER A 1 83 ? 14.477 4.975 -16.342 1.00 89.81 83 SER A C 1
ATOM 657 O O . SER A 1 83 ? 14.200 4.978 -17.543 1.00 89.81 83 SER A O 1
ATOM 659 N N . ALA A 1 84 ? 15.638 5.450 -15.881 1.00 90.06 84 ALA A N 1
ATOM 660 C CA . ALA A 1 84 ? 16.683 5.999 -16.743 1.00 90.06 84 ALA A CA 1
ATOM 661 C C . ALA A 1 84 ? 17.281 4.938 -17.687 1.00 90.06 84 ALA A C 1
ATOM 663 O O . ALA A 1 84 ? 17.342 5.171 -18.893 1.00 90.06 84 ALA A O 1
ATOM 664 N N . ASN A 1 85 ? 17.636 3.755 -17.170 1.00 90.44 85 ASN A N 1
ATOM 665 C CA . ASN A 1 85 ? 18.174 2.651 -17.978 1.00 90.44 85 ASN A CA 1
ATOM 666 C C . ASN A 1 85 ? 17.156 2.147 -19.004 1.00 90.44 85 ASN A C 1
ATOM 668 O O . ASN A 1 85 ? 17.504 1.869 -20.148 1.00 90.44 85 ASN A O 1
ATOM 672 N N . CYS A 1 86 ? 15.884 2.067 -18.615 1.00 90.25 86 CYS A N 1
ATOM 673 C CA . CYS A 1 86 ? 14.829 1.704 -19.551 1.00 90.25 86 CYS A CA 1
ATOM 674 C C . CYS A 1 86 ? 14.649 2.771 -20.639 1.00 90.25 86 CYS A C 1
ATOM 676 O O . CYS A 1 86 ? 14.478 2.436 -21.804 1.00 90.25 86 CYS A O 1
ATOM 678 N N . THR A 1 87 ? 14.743 4.055 -20.288 1.00 92.19 87 THR A N 1
ATOM 679 C CA . THR A 1 87 ? 14.671 5.149 -21.269 1.00 92.19 87 THR A CA 1
ATOM 680 C C . THR A 1 87 ? 15.823 5.090 -22.273 1.00 92.19 87 THR A C 1
ATOM 682 O O . THR A 1 87 ? 15.613 5.336 -23.457 1.00 92.19 87 THR A O 1
ATOM 685 N N . GLU A 1 88 ? 17.031 4.763 -21.816 1.00 91.31 88 GLU A N 1
ATOM 686 C CA . GLU A 1 88 ? 18.202 4.539 -22.672 1.00 91.31 88 GLU A CA 1
ATOM 687 C C . GLU A 1 88 ? 17.975 3.354 -23.619 1.00 91.31 88 GLU A C 1
ATOM 689 O O . GLU A 1 88 ? 18.093 3.518 -24.829 1.00 91.31 88 GLU A O 1
ATOM 694 N N . CYS A 1 89 ? 17.502 2.220 -23.096 1.00 91.62 89 CYS A N 1
ATOM 695 C CA . CYS A 1 89 ? 17.121 1.045 -23.884 1.00 91.62 89 CYS A CA 1
ATOM 696 C C . CYS A 1 89 ? 16.148 1.387 -25.028 1.00 91.62 89 CYS A C 1
ATOM 698 O O . CYS A 1 89 ? 16.406 1.040 -26.178 1.00 91.62 89 CYS A O 1
ATOM 700 N N . TYR A 1 90 ? 15.070 2.129 -24.748 1.00 92.00 90 TYR A N 1
ATOM 701 C CA . TYR A 1 90 ? 14.101 2.526 -25.780 1.00 92.00 90 TYR A CA 1
ATOM 702 C C . TYR A 1 90 ? 14.680 3.486 -26.829 1.00 92.00 90 TYR A C 1
ATOM 704 O O . TYR A 1 90 ? 14.218 3.499 -27.970 1.00 92.00 90 TYR A O 1
ATOM 712 N N . LYS A 1 91 ? 15.669 4.305 -26.449 1.00 92.25 91 LYS A N 1
ATOM 713 C CA . LYS A 1 91 ? 16.350 5.238 -27.357 1.00 92.25 91 LYS A CA 1
ATOM 714 C C . LYS A 1 91 ? 17.352 4.525 -28.260 1.00 92.25 91 LYS A C 1
ATOM 716 O O . LYS A 1 91 ? 17.381 4.800 -29.455 1.00 92.25 91 LYS A O 1
ATOM 721 N N . GLU A 1 92 ? 18.173 3.645 -27.693 1.00 90.81 92 GLU A N 1
ATOM 722 C CA . GLU A 1 92 ? 19.212 2.912 -28.426 1.00 90.81 92 GLU A CA 1
ATOM 723 C C . GLU A 1 92 ? 18.628 1.796 -29.293 1.00 90.81 92 GLU A C 1
ATOM 725 O O . GLU A 1 92 ? 19.146 1.497 -30.371 1.00 90.81 92 GLU A O 1
ATOM 730 N N . HIS A 1 93 ? 17.517 1.209 -28.850 1.00 89.56 93 HIS A N 1
ATOM 731 C CA . HIS A 1 93 ? 16.870 0.095 -29.518 1.00 89.56 93 HIS A CA 1
ATOM 732 C C . HIS A 1 93 ? 15.377 0.373 -29.740 1.00 89.56 93 HIS A C 1
ATOM 734 O O . HIS A 1 93 ? 14.531 -0.109 -28.982 1.00 89.56 93 HIS A O 1
ATOM 740 N N . PRO A 1 94 ? 15.019 1.124 -30.800 1.00 88.69 94 PRO A N 1
ATOM 741 C CA . PRO A 1 94 ? 13.626 1.333 -31.176 1.00 88.69 94 PRO A CA 1
ATOM 742 C C . PRO A 1 94 ? 12.899 -0.006 -31.377 1.00 88.69 94 PRO A C 1
ATOM 744 O O . PRO A 1 94 ? 13.332 -0.842 -32.169 1.00 88.69 94 PRO A O 1
ATOM 747 N N . GLY A 1 95 ? 11.800 -0.216 -30.647 1.00 87.31 95 GLY A N 1
ATOM 748 C CA . GLY A 1 95 ? 11.049 -1.482 -30.638 1.00 87.31 95 GLY A CA 1
ATOM 749 C C . GLY A 1 95 ? 11.561 -2.538 -29.646 1.00 87.31 95 GLY A C 1
ATOM 750 O O . GLY A 1 95 ? 10.941 -3.590 -29.518 1.00 87.31 95 GLY A O 1
ATOM 751 N N . GLY A 1 96 ? 12.654 -2.265 -28.928 1.00 90.06 96 GLY A N 1
ATOM 752 C CA . GLY A 1 96 ? 13.099 -3.060 -27.785 1.00 90.06 96 GLY A CA 1
ATOM 753 C C . GLY A 1 96 ? 12.263 -2.796 -26.531 1.00 90.06 96 GLY A C 1
ATOM 754 O O . GLY A 1 96 ? 11.555 -1.791 -26.429 1.00 90.06 96 GLY A O 1
ATOM 755 N N . TYR A 1 97 ? 12.356 -3.700 -25.559 1.00 91.81 97 TYR A N 1
ATOM 756 C CA . TYR A 1 97 ? 11.689 -3.580 -24.265 1.00 91.81 97 TYR A CA 1
ATOM 757 C C . TYR A 1 97 ? 12.658 -3.740 -23.098 1.00 91.81 97 TYR A C 1
ATOM 759 O O . TYR A 1 97 ? 13.618 -4.509 -23.146 1.00 91.81 97 TYR A O 1
ATOM 767 N N . CYS A 1 98 ? 12.399 -2.987 -22.031 1.00 91.62 98 CYS A N 1
ATOM 768 C CA . CYS A 1 98 ? 13.177 -3.061 -20.804 1.00 91.62 98 CYS A CA 1
ATOM 769 C C . CYS A 1 98 ? 12.692 -4.232 -19.942 1.00 91.62 98 CYS A C 1
ATOM 771 O O . CYS A 1 98 ? 11.494 -4.387 -19.708 1.00 91.62 98 CYS A O 1
ATOM 773 N N . GLY A 1 99 ? 13.626 -5.030 -19.440 1.00 90.56 99 GLY A N 1
ATOM 774 C CA . GLY A 1 99 ? 13.393 -6.100 -18.478 1.00 90.56 99 GLY A CA 1
ATOM 775 C C . GLY A 1 99 ? 14.293 -5.955 -17.254 1.00 90.56 99 GLY A C 1
ATOM 776 O O . GLY A 1 99 ? 15.121 -5.048 -17.166 1.00 90.56 99 GLY A O 1
ATOM 777 N N . PHE A 1 100 ? 14.153 -6.876 -16.306 1.00 89.81 100 PHE A N 1
ATOM 778 C CA . PHE A 1 100 ? 15.011 -6.951 -15.128 1.00 89.81 100 PHE A CA 1
ATOM 779 C C . PHE A 1 100 ? 15.555 -8.367 -14.983 1.00 89.81 100 PHE A C 1
ATOM 781 O O . PHE A 1 100 ? 14.788 -9.328 -14.948 1.00 89.81 100 PHE A O 1
ATOM 788 N N . ASP A 1 101 ? 16.876 -8.492 -14.909 1.00 88.62 101 ASP A N 1
ATOM 789 C CA . ASP A 1 101 ? 17.528 -9.764 -14.627 1.00 88.62 101 ASP A CA 1
ATOM 790 C C . ASP A 1 101 ? 17.610 -9.939 -13.109 1.00 88.62 101 ASP A C 1
ATOM 792 O O . ASP A 1 101 ? 18.359 -9.235 -12.428 1.00 88.62 101 ASP A O 1
ATOM 796 N N . THR A 1 102 ? 16.825 -10.872 -12.573 1.00 87.81 102 THR A N 1
ATOM 797 C CA . THR A 1 102 ? 16.762 -11.144 -11.132 1.00 87.81 102 THR A CA 1
ATOM 798 C C . THR A 1 102 ? 18.027 -11.801 -10.587 1.00 87.81 102 THR A C 1
ATOM 800 O O . THR A 1 102 ? 18.309 -11.644 -9.403 1.00 87.81 102 THR A O 1
ATOM 803 N N . GLN A 1 103 ? 18.812 -12.493 -11.420 1.00 89.94 103 GLN A N 1
ATOM 804 C CA . GLN A 1 103 ? 20.078 -13.101 -11.002 1.00 89.94 103 GLN A CA 1
ATOM 805 C C . GLN A 1 103 ? 21.176 -12.046 -10.882 1.00 89.94 103 GLN A C 1
ATOM 807 O O . GLN A 1 103 ? 21.992 -12.092 -9.966 1.00 89.94 103 GLN A O 1
ATOM 812 N N . LEU A 1 104 ? 21.184 -11.079 -11.801 1.00 85.12 104 LEU A N 1
ATOM 813 C CA . LEU A 1 104 ? 22.167 -9.994 -11.816 1.00 85.12 104 LEU A CA 1
ATOM 814 C C . LEU A 1 104 ? 21.720 -8.761 -11.022 1.00 85.12 104 LEU A C 1
ATOM 816 O O . LEU A 1 104 ? 22.521 -7.846 -10.827 1.00 85.12 104 LEU A O 1
ATOM 820 N N . GLY A 1 105 ? 20.455 -8.713 -10.595 1.00 86.62 105 GLY A N 1
ATOM 821 C CA . GLY A 1 105 ? 19.879 -7.597 -9.850 1.00 86.62 105 GLY A CA 1
ATOM 822 C C . GLY A 1 105 ? 19.921 -6.273 -10.617 1.00 86.62 105 GLY A C 1
ATOM 823 O O . GLY A 1 105 ? 20.108 -5.220 -10.006 1.00 86.62 105 GLY A O 1
ATOM 824 N N . LYS A 1 106 ? 19.810 -6.306 -11.952 1.00 87.88 106 LYS A N 1
ATOM 825 C CA . LYS A 1 106 ? 19.999 -5.121 -12.803 1.00 87.88 106 LYS A CA 1
ATOM 826 C C . LYS A 1 106 ? 19.030 -5.078 -13.993 1.00 87.88 106 LYS A C 1
ATOM 828 O O . LYS A 1 106 ? 18.601 -6.132 -14.471 1.00 87.88 106 LYS A O 1
ATOM 833 N N . PRO A 1 107 ? 18.707 -3.877 -14.509 1.00 89.25 107 PRO A N 1
ATOM 834 C CA . PRO A 1 107 ? 17.889 -3.739 -15.706 1.00 89.25 107 PRO A CA 1
ATOM 835 C C . PRO A 1 107 ? 18.633 -4.261 -16.940 1.00 89.25 107 PRO A C 1
ATOM 837 O O . PRO A 1 107 ? 19.850 -4.104 -17.071 1.00 89.25 107 PRO A O 1
ATOM 840 N N . ILE A 1 108 ? 17.880 -4.862 -17.853 1.00 92.31 108 ILE A N 1
ATOM 841 C CA . ILE A 1 108 ? 18.344 -5.384 -19.140 1.00 92.31 108 ILE A CA 1
ATOM 842 C C . ILE A 1 108 ? 17.466 -4.840 -20.268 1.00 92.31 108 ILE A C 1
ATOM 844 O O . ILE A 1 108 ? 16.302 -4.517 -20.059 1.00 92.31 108 ILE A O 1
ATOM 848 N N . CYS A 1 109 ? 18.016 -4.749 -21.472 1.00 92.25 109 CYS A N 1
ATOM 849 C CA . CYS A 1 109 ? 17.300 -4.363 -22.681 1.00 92.25 109 CYS A CA 1
ATOM 850 C C . CYS A 1 109 ? 17.166 -5.590 -23.577 1.00 92.25 109 CYS A C 1
ATOM 852 O O . CYS A 1 109 ? 18.149 -6.303 -23.814 1.00 92.25 109 CYS A O 1
ATOM 854 N N . ILE A 1 110 ? 15.948 -5.846 -24.044 1.00 92.50 110 ILE A N 1
ATOM 855 C CA . ILE A 1 110 ? 15.594 -7.031 -24.813 1.00 92.50 110 ILE A CA 1
ATOM 856 C C . ILE A 1 110 ? 15.093 -6.592 -26.193 1.00 92.50 110 ILE A C 1
ATOM 858 O O . ILE A 1 110 ? 14.189 -5.771 -26.322 1.00 92.50 110 ILE A O 1
ATOM 862 N N . CYS A 1 111 ? 15.711 -7.143 -27.231 1.00 91.75 111 CYS A N 1
ATOM 863 C CA . CYS A 1 111 ? 15.489 -6.870 -28.640 1.00 91.75 111 CYS A CA 1
ATOM 864 C C . CYS A 1 111 ? 15.253 -8.198 -29.360 1.00 91.75 111 CYS A C 1
ATOM 866 O O . CYS A 1 111 ? 16.145 -9.048 -29.364 1.00 91.75 111 CYS A O 1
ATOM 868 N N . ASN A 1 112 ? 14.093 -8.375 -30.002 1.00 87.50 112 ASN A N 1
ATOM 869 C CA . ASN A 1 112 ? 13.739 -9.617 -30.712 1.00 87.50 112 ASN A CA 1
ATOM 870 C C . ASN A 1 112 ? 13.955 -10.875 -29.840 1.00 87.50 112 ASN A C 1
ATOM 872 O O . ASN A 1 112 ? 14.675 -11.794 -30.237 1.00 87.50 112 ASN A O 1
ATOM 876 N N . ASP A 1 113 ? 13.404 -10.861 -28.621 1.00 85.69 113 ASP A N 1
ATOM 877 C CA . ASP A 1 113 ? 13.501 -11.937 -27.619 1.00 85.69 113 ASP A CA 1
ATOM 878 C C . ASP A 1 113 ? 14.931 -12.294 -27.162 1.00 85.69 113 ASP A C 1
ATOM 880 O O . ASP A 1 113 ? 15.176 -13.360 -26.594 1.00 85.69 113 ASP A O 1
ATOM 884 N N . LYS A 1 114 ? 15.906 -11.408 -27.393 1.00 88.19 114 LYS A N 1
ATOM 885 C CA . LYS A 1 114 ? 17.313 -11.580 -26.995 1.00 88.19 114 LYS A CA 1
ATOM 886 C C . LYS A 1 114 ? 17.852 -10.320 -26.336 1.00 88.19 114 LYS A C 1
ATOM 888 O O . LYS A 1 114 ? 17.316 -9.240 -26.534 1.00 88.19 114 LYS A O 1
ATOM 893 N N . LEU A 1 115 ? 18.943 -10.429 -25.579 1.00 88.38 115 LEU A N 1
ATOM 894 C CA . LEU A 1 115 ? 19.629 -9.241 -25.062 1.00 88.38 115 LEU A CA 1
ATOM 895 C C . LEU A 1 115 ? 20.115 -8.361 -26.217 1.00 88.38 115 LEU A C 1
ATOM 897 O O . LEU A 1 115 ? 20.696 -8.862 -27.184 1.00 88.38 115 LEU A O 1
ATOM 901 N N . CYS A 1 116 ? 19.885 -7.056 -26.108 1.00 86.38 116 CYS A N 1
ATOM 902 C CA . CYS A 1 116 ? 20.293 -6.125 -27.147 1.00 86.38 116 CYS A CA 1
ATOM 903 C C . CYS A 1 116 ? 21.832 -6.046 -27.268 1.00 86.38 116 CYS A C 1
ATOM 905 O O . CYS A 1 116 ? 22.550 -6.144 -26.261 1.00 86.38 116 CYS A O 1
ATOM 907 N N . PRO A 1 117 ? 22.372 -5.867 -28.489 1.00 78.06 117 PRO A N 1
ATOM 908 C CA . PRO A 1 117 ? 23.809 -5.703 -28.700 1.00 78.06 117 PRO A CA 1
ATOM 909 C C . PRO A 1 117 ? 24.326 -4.457 -27.968 1.00 78.06 117 PRO A C 1
ATOM 911 O O . PRO A 1 117 ? 23.715 -3.403 -28.065 1.00 78.06 117 PRO A O 1
ATOM 914 N N . GLY A 1 118 ? 25.459 -4.564 -27.266 1.00 66.62 118 GLY A N 1
ATOM 915 C CA . GLY A 1 118 ? 26.071 -3.437 -26.537 1.00 66.62 118 GLY A CA 1
ATOM 916 C C . GLY A 1 118 ? 25.870 -3.448 -25.015 1.00 66.62 118 GLY A C 1
ATOM 917 O O . GLY A 1 118 ? 26.614 -2.780 -24.304 1.00 66.62 118 GLY A O 1
ATOM 918 N N . MET A 1 119 ? 24.971 -4.285 -24.476 1.00 57.16 119 MET A N 1
ATOM 919 C CA . MET A 1 119 ? 24.776 -4.427 -23.019 1.00 57.16 119 MET A CA 1
ATOM 920 C C . MET A 1 119 ? 25.748 -5.387 -22.314 1.00 57.16 119 MET A C 1
ATOM 922 O O . MET A 1 119 ? 25.700 -5.535 -21.088 1.00 57.16 119 MET A O 1
ATOM 926 N N . GLN A 1 120 ? 26.658 -6.033 -23.048 1.00 54.47 120 GLN A N 1
ATOM 927 C CA . GLN A 1 120 ? 27.676 -6.911 -22.467 1.00 54.47 120 GLN A CA 1
ATOM 928 C C . GLN A 1 120 ? 28.815 -6.090 -21.846 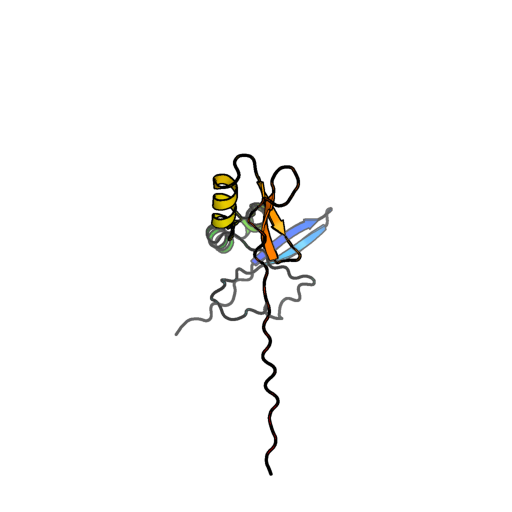1.00 54.47 120 GLN A C 1
ATOM 930 O O . GLN A 1 120 ? 29.915 -6.006 -22.383 1.00 54.47 120 GLN A O 1
ATOM 935 N N . LYS A 1 121 ? 28.562 -5.469 -20.691 1.00 51.94 121 LYS A N 1
ATOM 936 C CA . LYS A 1 121 ? 29.644 -4.980 -19.828 1.00 51.94 121 LYS A CA 1
ATOM 937 C C . LYS A 1 121 ? 30.191 -6.172 -19.043 1.00 51.94 121 LYS A C 1
ATOM 939 O O . LYS A 1 121 ? 29.588 -6.593 -18.056 1.00 51.94 121 LYS A O 1
ATOM 944 N N . SER A 1 122 ? 31.306 -6.730 -19.511 1.00 48.59 122 SER A N 1
ATOM 945 C CA . SER A 1 122 ? 32.083 -7.726 -18.768 1.00 48.59 122 SER A CA 1
ATOM 946 C C . SER A 1 122 ? 32.599 -7.106 -17.469 1.00 48.59 122 SER A C 1
ATOM 948 O O . SER A 1 122 ? 33.345 -6.130 -17.494 1.00 48.59 122 SER A O 1
ATOM 950 N N . LEU A 1 123 ? 32.194 -7.667 -16.331 1.00 49.94 123 LEU A N 1
ATOM 951 C CA . LEU A 1 123 ? 32.777 -7.357 -15.027 1.00 49.94 123 LEU A CA 1
ATOM 952 C C . LEU A 1 123 ? 34.047 -8.192 -14.864 1.00 49.94 123 LEU A C 1
ATOM 954 O O . LEU A 1 123 ? 33.984 -9.416 -14.786 1.00 49.94 123 LEU A O 1
ATOM 958 N N . VAL A 1 124 ? 35.198 -7.525 -14.818 1.00 43.22 124 VAL A N 1
ATOM 959 C CA . VAL A 1 124 ? 36.465 -8.142 -14.418 1.00 43.22 124 VAL A CA 1
ATOM 960 C C . VAL A 1 124 ? 36.637 -7.901 -12.923 1.00 43.22 124 VAL A C 1
ATOM 962 O O . VAL A 1 124 ? 36.810 -6.763 -12.492 1.00 43.22 124 VAL A O 1
ATOM 965 N N . PHE A 1 125 ? 36.588 -8.966 -12.126 1.00 38.72 125 PHE A N 1
ATOM 966 C CA . PHE A 1 125 ? 37.001 -8.917 -10.727 1.00 38.72 125 PHE A CA 1
ATOM 967 C C . PHE A 1 125 ? 38.511 -9.170 -10.659 1.00 38.72 125 PHE A C 1
ATOM 969 O O . PHE A 1 125 ? 38.967 -10.294 -10.848 1.00 38.72 125 PHE A O 1
ATOM 976 N N . MET A 1 126 ? 39.295 -8.120 -10.411 1.00 37.47 126 MET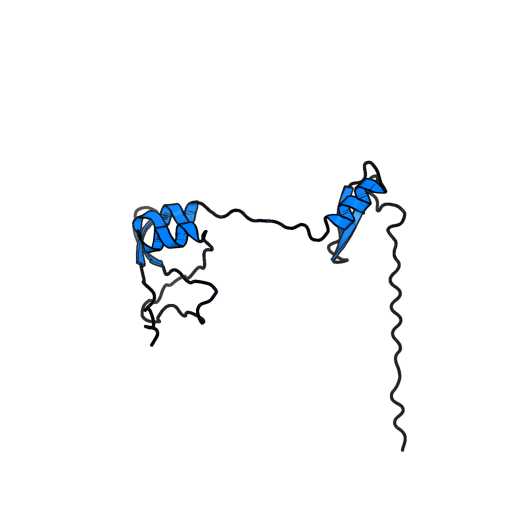 A N 1
ATOM 977 C CA . MET A 1 126 ? 40.698 -8.255 -10.012 1.00 37.47 126 MET A CA 1
ATOM 978 C C . MET A 1 126 ? 40.769 -8.300 -8.487 1.00 37.47 126 MET A C 1
ATOM 980 O O . MET A 1 126 ? 40.689 -7.270 -7.821 1.00 37.47 126 MET A O 1
ATOM 984 N N . SER A 1 127 ? 40.920 -9.498 -7.929 1.00 39.22 127 SER A N 1
ATOM 985 C CA . SER A 1 127 ? 41.269 -9.682 -6.521 1.00 39.22 127 SER A CA 1
ATOM 986 C C . SER A 1 127 ? 42.792 -9.670 -6.389 1.00 39.22 127 SER A C 1
ATOM 988 O O . SER A 1 127 ? 43.458 -10.620 -6.794 1.00 39.22 127 SER A O 1
ATOM 990 N N . LEU A 1 128 ? 43.355 -8.595 -5.834 1.00 40.44 128 LEU A N 1
ATOM 991 C CA . LEU A 1 128 ? 44.744 -8.588 -5.374 1.00 40.44 128 LEU A CA 1
ATOM 992 C C . LEU A 1 128 ? 44.795 -9.297 -4.015 1.00 40.44 128 LEU A C 1
ATOM 994 O O . LEU A 1 128 ? 44.491 -8.695 -2.988 1.00 40.44 128 LEU A O 1
ATOM 998 N N . PHE A 1 129 ? 45.160 -10.579 -4.002 1.00 42.34 129 PHE A N 1
ATOM 999 C CA . PHE A 1 129 ? 45.590 -11.237 -2.771 1.00 42.34 129 PHE A CA 1
ATOM 1000 C C . PHE A 1 129 ? 47.029 -10.799 -2.483 1.00 42.34 129 PHE A C 1
ATOM 1002 O O . PHE A 1 129 ? 47.970 -11.289 -3.100 1.00 42.34 129 PHE A O 1
ATOM 1009 N N . GLY A 1 130 ? 47.195 -9.829 -1.585 1.00 41.38 130 GLY A N 1
ATOM 1010 C CA . GLY A 1 130 ? 48.482 -9.574 -0.948 1.00 41.38 130 GLY A CA 1
ATOM 1011 C C . GLY A 1 130 ? 48.655 -10.555 0.204 1.00 41.38 130 GLY A C 1
ATOM 1012 O O . GLY A 1 130 ? 47.941 -10.447 1.200 1.00 41.38 130 GLY A O 1
ATOM 1013 N N . GLU A 1 131 ? 49.561 -11.523 0.072 1.00 42.72 131 GLU A N 1
ATOM 1014 C CA . GLU A 1 131 ? 49.980 -12.338 1.213 1.00 42.72 131 GLU A CA 1
ATOM 1015 C C . GLU A 1 131 ? 50.683 -11.444 2.249 1.00 42.72 131 GLU A C 1
ATOM 1017 O O . GLU A 1 131 ? 51.581 -10.674 1.886 1.00 42.72 131 GLU A O 1
ATOM 1022 N N . PRO A 1 132 ? 50.324 -11.515 3.543 1.00 44.81 132 PRO A N 1
ATOM 1023 C CA . PRO A 1 132 ? 51.114 -10.878 4.578 1.00 44.81 132 PRO A CA 1
ATOM 1024 C C . PRO A 1 132 ? 52.380 -11.714 4.797 1.00 44.81 132 PRO A C 1
ATOM 1026 O O . PRO A 1 132 ? 52.343 -12.776 5.420 1.00 44.81 132 PRO A O 1
ATOM 1029 N N . TYR A 1 133 ? 53.513 -11.227 4.289 1.00 43.69 133 TYR A N 1
ATOM 1030 C CA . TYR A 1 133 ? 54.829 -11.696 4.714 1.00 43.69 133 TYR A CA 1
ATOM 1031 C C . TYR A 1 133 ? 54.968 -11.478 6.227 1.00 43.69 133 TYR A C 1
ATOM 1033 O O . TYR A 1 133 ? 55.075 -10.344 6.692 1.00 43.69 133 TYR A O 1
ATOM 1041 N N . TRP A 1 134 ? 54.980 -12.565 6.997 1.00 46.34 134 TRP A N 1
ATOM 1042 C CA . TRP A 1 134 ? 55.468 -12.552 8.372 1.00 46.34 134 TRP A CA 1
ATOM 1043 C C . TRP A 1 134 ? 57.000 -12.532 8.329 1.00 46.34 134 TRP A C 1
ATOM 1045 O O . TRP A 1 134 ? 57.632 -13.523 7.966 1.00 46.34 134 TRP A O 1
ATOM 1055 N N . GLY A 1 135 ? 57.586 -11.372 8.626 1.00 51.41 135 GLY A N 1
ATOM 1056 C CA . GLY A 1 135 ? 59.027 -11.184 8.806 1.00 51.41 135 GLY A CA 1
ATOM 1057 C C . GLY A 1 135 ? 59.410 -11.249 10.286 1.00 51.41 135 GLY A C 1
ATOM 1058 O O . GLY A 1 135 ? 58.689 -10.704 11.117 1.00 51.41 135 GLY A O 1
ATOM 1059 N N . ASN A 1 136 ? 60.519 -11.951 10.544 1.00 43.94 136 ASN A N 1
ATOM 1060 C CA . ASN A 1 136 ? 61.097 -12.371 11.833 1.00 43.94 136 ASN A CA 1
ATOM 1061 C C . ASN A 1 136 ? 61.263 -11.295 12.911 1.00 43.94 136 ASN A C 1
ATOM 1063 O O . ASN A 1 136 ? 61.638 -10.156 12.554 1.00 43.94 136 ASN A O 1
#

Secondary structure (DSSP, 8-state):
---------EEEEEEETTEEEEEEE----TTS--PPPPTT---S--------HHHHHHHHH-GGGHHHHHHH--------TTHHHHHHHHHHSTT-EEEEETTTTEEEEEETTEEPTT------------------

Organism: Populus deltoides (NCBI:txid3696)

Foldseek 3Di:
DDPPPDFDKDKDWDQDPNDIDIDIDTDDDPPDDDDDPPPVDPDVDDDDDDFDPVVSVVCVVPVVCVVVRRPVHDDDDDDDPCPVVQVVLCVVAPVWGWDADPVVRGIFIADPNHGDPPPPPDDDDDDPPDDPPDDD

Sequence (136 aa):
MGSDQLPKISRFSCDYHGVTEEGFFSIVYPYGTGYSFPNTFECQTTIRVPIPSTRAQQLFDNESVVGEVLKEGFDVSYSNPYSANCTECYKEHPGGYCGFDTQLGKPICICNDKLCPGMQKSLVFMSLFGEPYWGN

pLDDT: mean 74.5, std 17.41, range [33.38, 92.5]

Radius of gyration: 27.26 Å; chains: 1; bounding box: 85×34×62 Å

InterPro domains:
  IPR032872 Wall-associated receptor kinase, C-terminal [PF14380] (39-114)